Protein AF-A0A2V5RRK4-F1 (afdb_monomer_lite)

Sequence (70 aa):
PEAYIPRSDTYIEKDSSINEEIERLRLAATSALLSRRDTIVVASVSCIYGITSPEDYLQMLLTVKRGQHI

Foldseek 3Di:
DVDADPVVRDDDDDDDDDDPVVVVVVVVQLVCVLPDPPHDDDDDVCVVPDDDDNVVVVVVDDDDDVPDDD

Structure (mmCIF, N/CA/C/O backbone):
data_AF-A0A2V5RRK4-F1
#
_entry.id   AF-A0A2V5RRK4-F1
#
loop_
_atom_site.group_PDB
_atom_site.id
_atom_site.type_symbol
_atom_site.label_atom_id
_atom_site.label_alt_id
_atom_site.label_comp_id
_atom_site.label_asym_id
_atom_site.label_entity_id
_atom_site.label_seq_id
_atom_site.pdbx_PDB_ins_code
_atom_site.Cartn_x
_atom_site.Cartn_y
_atom_site.Cartn_z
_atom_site.occupancy
_atom_site.B_iso_or_equiv
_atom_site.auth_seq_id
_atom_site.auth_comp_id
_atom_site.auth_asym_id
_atom_site.auth_atom_id
_atom_site.pdbx_PDB_model_num
ATOM 1 N N . PRO A 1 1 ? 20.672 -4.197 -9.145 1.00 64.38 1 PRO A N 1
ATOM 2 C CA . PRO A 1 1 ? 20.054 -4.115 -10.483 1.00 64.38 1 PRO A CA 1
ATOM 3 C C . PRO A 1 1 ? 18.536 -4.354 -10.475 1.00 64.38 1 PRO A C 1
ATOM 5 O O . PRO A 1 1 ? 18.071 -5.464 -10.226 1.00 64.38 1 PRO A O 1
ATOM 8 N N . GLU A 1 2 ? 17.771 -3.304 -10.758 1.00 82.19 2 GLU A N 1
ATOM 9 C CA . GLU A 1 2 ? 16.341 -3.409 -11.073 1.00 82.19 2 GLU A CA 1
ATOM 10 C C . GLU A 1 2 ? 16.114 -4.209 -12.360 1.00 82.19 2 GLU A C 1
ATOM 12 O O . GLU A 1 2 ? 15.146 -4.959 -12.471 1.00 82.19 2 GLU A O 1
ATOM 17 N N . ALA A 1 3 ? 17.064 -4.126 -13.294 1.00 89.19 3 ALA A N 1
ATOM 18 C CA . ALA A 1 3 ? 17.097 -4.964 -14.479 1.00 89.19 3 ALA A CA 1
ATOM 19 C C . ALA A 1 3 ? 18.535 -5.254 -14.924 1.00 89.19 3 ALA A C 1
ATOM 21 O O . ALA A 1 3 ? 19.470 -4.499 -14.649 1.00 89.19 3 ALA A O 1
ATOM 22 N N . TYR A 1 4 ? 18.695 -6.354 -15.653 1.00 91.69 4 TYR A N 1
ATOM 23 C CA . TYR A 1 4 ? 19.903 -6.672 -16.408 1.00 91.69 4 TYR A CA 1
ATOM 24 C C . TYR A 1 4 ? 19.522 -6.861 -17.875 1.00 91.69 4 TYR A C 1
ATOM 26 O O . TYR A 1 4 ? 18.541 -7.546 -18.172 1.00 91.69 4 TYR A O 1
ATOM 34 N N . ILE A 1 5 ? 20.281 -6.247 -18.784 1.00 92.38 5 ILE A N 1
ATOM 35 C CA . ILE A 1 5 ? 20.082 -6.350 -20.232 1.00 92.38 5 ILE A CA 1
ATOM 36 C C . ILE A 1 5 ? 21.221 -7.199 -20.816 1.00 92.38 5 ILE A C 1
ATOM 38 O O . ILE A 1 5 ? 22.311 -6.670 -21.044 1.00 92.38 5 ILE A O 1
ATOM 42 N N . PRO A 1 6 ? 20.980 -8.490 -21.133 1.00 92.19 6 PRO A N 1
ATOM 43 C CA . PRO A 1 6 ? 22.035 -9.399 -21.590 1.00 92.19 6 PRO A CA 1
ATOM 44 C C . PRO A 1 6 ? 22.674 -8.984 -22.916 1.00 92.19 6 PRO A C 1
ATOM 46 O O . PRO A 1 6 ? 23.856 -9.204 -23.143 1.00 92.19 6 PRO A O 1
ATOM 49 N N . ARG A 1 7 ? 21.895 -8.368 -23.814 1.00 93.81 7 ARG A N 1
ATOM 50 C CA . ARG A 1 7 ? 22.364 -7.989 -25.156 1.00 93.81 7 ARG A CA 1
ATOM 51 C C . ARG A 1 7 ? 23.456 -6.915 -25.129 1.00 93.81 7 ARG A C 1
ATOM 53 O O . ARG A 1 7 ? 24.275 -6.878 -26.040 1.00 93.81 7 ARG A O 1
ATOM 60 N N . SER A 1 8 ? 23.432 -6.035 -24.133 1.00 89.75 8 SER A N 1
ATOM 61 C CA . SER A 1 8 ? 24.389 -4.936 -23.969 1.00 89.75 8 SER A CA 1
ATOM 62 C C . SER A 1 8 ? 25.253 -5.094 -22.716 1.00 89.75 8 SER A C 1
ATOM 64 O O . SER A 1 8 ? 25.945 -4.151 -22.346 1.00 89.75 8 SER A O 1
ATOM 66 N N . ASP A 1 9 ? 25.169 -6.252 -22.051 1.00 89.44 9 ASP A N 1
ATOM 67 C CA . ASP A 1 9 ? 25.803 -6.543 -20.761 1.00 89.44 9 ASP A CA 1
ATOM 68 C C . ASP A 1 9 ? 25.663 -5.391 -19.748 1.00 89.44 9 ASP A C 1
ATOM 70 O O . ASP A 1 9 ? 26.610 -4.969 -19.088 1.00 89.44 9 ASP A O 1
ATOM 74 N N . THR A 1 10 ? 24.466 -4.799 -19.684 1.00 91.62 10 THR A N 1
ATOM 75 C CA . THR A 1 10 ? 24.220 -3.587 -18.894 1.00 91.62 10 THR A CA 1
ATOM 76 C C . THR A 1 10 ? 23.378 -3.904 -17.673 1.00 91.62 10 THR A C 1
ATOM 78 O O . THR A 1 10 ? 22.279 -4.452 -17.785 1.00 91.62 10 THR A O 1
ATOM 81 N N . TYR A 1 11 ? 23.871 -3.493 -16.510 1.00 90.88 11 TYR A N 1
ATOM 82 C CA . TYR A 1 11 ? 23.125 -3.508 -15.259 1.00 90.88 11 TYR A CA 1
ATOM 83 C C . TYR A 1 11 ? 22.474 -2.145 -15.044 1.00 90.88 11 TYR A C 1
ATOM 85 O O . TYR A 1 11 ? 23.149 -1.118 -15.083 1.00 90.88 11 TYR A O 1
ATOM 93 N N . ILE A 1 12 ? 21.160 -2.142 -14.832 1.00 88.88 12 ILE A N 1
ATOM 94 C CA . ILE A 1 12 ? 20.398 -0.938 -14.506 1.00 88.88 12 ILE A CA 1
ATOM 95 C C . ILE A 1 12 ? 20.121 -0.972 -13.011 1.00 88.88 12 ILE A C 1
ATOM 97 O O . ILE A 1 12 ? 19.457 -1.887 -12.516 1.00 88.88 12 ILE A O 1
ATOM 101 N N . GLU A 1 13 ? 20.665 0.000 -12.287 1.00 89.56 13 GLU A N 1
ATOM 102 C CA . GLU A 1 13 ? 20.402 0.151 -10.861 1.00 89.56 13 GLU A CA 1
ATOM 103 C C . GLU A 1 13 ? 18.979 0.622 -10.595 1.00 89.56 13 GLU A C 1
ATOM 105 O O . GLU A 1 13 ? 18.348 1.255 -11.438 1.00 89.56 13 GLU A O 1
ATOM 110 N N . LYS A 1 14 ? 18.482 0.275 -9.407 1.00 86.12 14 LYS A N 1
ATOM 111 C CA . LYS A 1 14 ? 17.164 0.719 -8.975 1.00 86.12 14 LYS A CA 1
ATOM 112 C C . LYS A 1 14 ? 17.237 2.188 -8.597 1.00 86.12 14 LYS A C 1
ATOM 114 O O . LYS A 1 14 ? 17.966 2.537 -7.670 1.00 86.12 14 LYS A O 1
ATOM 119 N N . ASP A 1 15 ? 16.433 3.008 -9.254 1.00 84.06 15 ASP A N 1
ATOM 120 C CA . ASP A 1 15 ? 16.197 4.384 -8.838 1.00 84.06 15 ASP A CA 1
ATOM 121 C C . ASP A 1 15 ? 14.695 4.598 -8.667 1.00 84.06 15 ASP A C 1
ATOM 123 O O . ASP A 1 15 ? 13.892 4.309 -9.553 1.00 84.06 15 ASP A O 1
ATOM 127 N N . SER A 1 16 ? 14.291 5.046 -7.483 1.00 83.62 16 SER A N 1
ATOM 128 C CA . SER A 1 16 ? 12.883 5.270 -7.175 1.00 83.62 16 SER A CA 1
ATOM 129 C C . SER A 1 16 ? 12.732 6.420 -6.200 1.00 83.62 16 SER A C 1
ATOM 131 O O . SER A 1 16 ? 13.375 6.439 -5.152 1.00 83.62 16 SER A O 1
ATOM 133 N N . SER A 1 17 ? 11.815 7.330 -6.513 1.00 89.56 17 SER A N 1
ATOM 134 C CA . SER A 1 17 ? 11.385 8.400 -5.616 1.00 89.56 17 SER A CA 1
ATOM 135 C C . SER A 1 17 ? 9.961 8.132 -5.138 1.00 89.56 17 SER A C 1
ATOM 137 O O . SER A 1 17 ? 9.088 7.784 -5.935 1.00 89.56 17 SER A O 1
ATOM 139 N N . ILE A 1 18 ? 9.724 8.287 -3.836 1.00 87.69 18 ILE A N 1
ATOM 140 C CA . ILE A 1 18 ? 8.403 8.098 -3.230 1.00 87.69 18 ILE A CA 1
ATOM 141 C C . ILE A 1 18 ? 7.685 9.442 -3.187 1.00 87.69 18 ILE A C 1
ATOM 143 O O . ILE A 1 18 ? 8.235 10.441 -2.730 1.00 87.69 18 ILE A O 1
ATOM 147 N N . ASN A 1 19 ? 6.432 9.456 -3.636 1.00 93.56 19 ASN A N 1
ATOM 148 C CA . ASN A 1 19 ? 5.551 10.595 -3.441 1.00 93.56 19 ASN A CA 1
ATOM 149 C C . ASN A 1 19 ? 4.806 10.442 -2.105 1.00 93.56 19 ASN A C 1
ATOM 151 O O . ASN A 1 19 ? 3.986 9.536 -1.941 1.00 93.56 19 ASN A O 1
ATOM 155 N N . GLU A 1 20 ? 5.076 11.342 -1.162 1.00 94.69 20 GLU A N 1
ATOM 156 C CA . GLU A 1 20 ? 4.511 11.289 0.192 1.00 94.69 20 GLU A CA 1
ATOM 157 C C . GLU A 1 20 ? 2.984 11.436 0.225 1.00 94.69 20 GLU A C 1
ATOM 159 O O . GLU A 1 20 ? 2.318 10.881 1.099 1.00 94.69 20 GLU A O 1
ATOM 164 N N . GLU A 1 21 ? 2.400 12.174 -0.720 1.00 94.81 21 GLU A N 1
ATOM 165 C CA . GLU A 1 21 ? 0.951 12.337 -0.802 1.00 94.81 21 GLU A CA 1
ATOM 166 C C . GLU A 1 21 ? 0.257 11.061 -1.261 1.00 94.81 21 GLU A C 1
ATOM 168 O O . GLU A 1 21 ? -0.737 10.656 -0.652 1.00 94.81 21 GLU A O 1
ATOM 173 N N . ILE A 1 22 ? 0.815 10.384 -2.264 1.00 93.38 22 ILE A N 1
ATOM 174 C CA . ILE A 1 22 ? 0.305 9.087 -2.713 1.00 93.38 22 ILE A CA 1
ATOM 175 C C . ILE A 1 22 ? 0.393 8.064 -1.576 1.00 93.38 22 ILE A C 1
ATOM 177 O O . ILE A 1 22 ? -0.571 7.336 -1.337 1.00 93.38 22 ILE A O 1
ATOM 181 N N . GLU A 1 23 ? 1.499 8.036 -0.833 1.00 92.56 23 GLU A N 1
ATOM 182 C CA . GLU A 1 23 ? 1.659 7.093 0.278 1.00 92.56 23 GLU A CA 1
ATOM 183 C C . GLU A 1 23 ? 0.658 7.357 1.411 1.00 92.56 23 GLU A C 1
ATOM 185 O O . GLU A 1 23 ? 0.020 6.437 1.929 1.00 92.56 23 GLU A O 1
ATOM 190 N N . ARG A 1 24 ? 0.411 8.631 1.729 1.00 93.12 24 ARG A N 1
ATOM 191 C CA . ARG A 1 24 ? -0.620 9.028 2.696 1.00 93.12 24 ARG A CA 1
ATOM 192 C C . ARG A 1 24 ? -2.015 8.562 2.276 1.00 93.12 24 ARG A C 1
ATOM 194 O O . ARG A 1 24 ? -2.777 8.086 3.117 1.00 93.12 24 ARG A O 1
ATOM 201 N N . LEU A 1 25 ? -2.352 8.678 0.989 1.00 95.06 25 LEU A N 1
ATOM 202 C CA . LEU A 1 25 ? -3.636 8.213 0.455 1.00 95.06 25 LEU A CA 1
ATOM 203 C C . LEU A 1 25 ? -3.765 6.687 0.524 1.00 95.06 25 LEU A C 1
ATOM 205 O O . LEU A 1 25 ? -4.838 6.187 0.865 1.00 95.06 25 LEU A O 1
ATOM 209 N N . ARG A 1 26 ? -2.681 5.941 0.270 1.00 93.00 26 ARG A N 1
ATOM 210 C CA . ARG A 1 26 ? -2.659 4.476 0.430 1.00 93.00 26 ARG A CA 1
ATOM 211 C C . ARG A 1 26 ? -2.929 4.070 1.877 1.00 93.00 26 ARG A C 1
ATOM 213 O O . ARG A 1 26 ? -3.796 3.232 2.116 1.00 93.00 26 ARG A O 1
ATOM 220 N N . LEU A 1 27 ? -2.260 4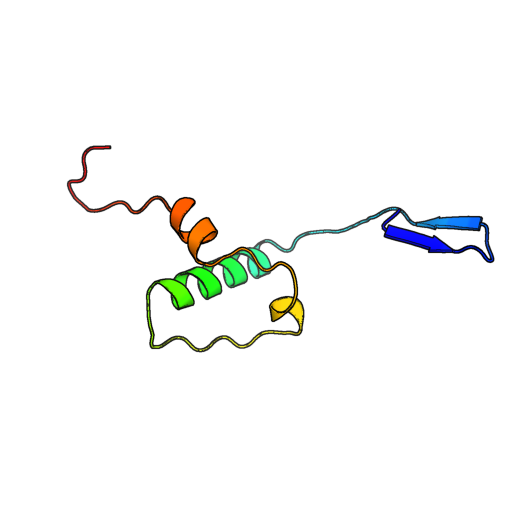.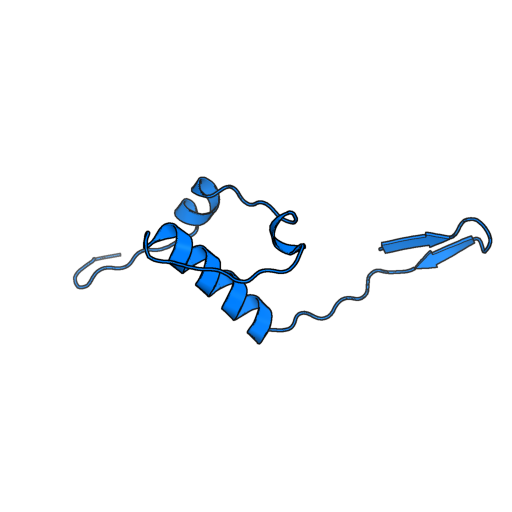708 2.839 1.00 90.56 27 LEU A N 1
ATOM 221 C CA . LEU A 1 27 ? -2.487 4.466 4.269 1.00 90.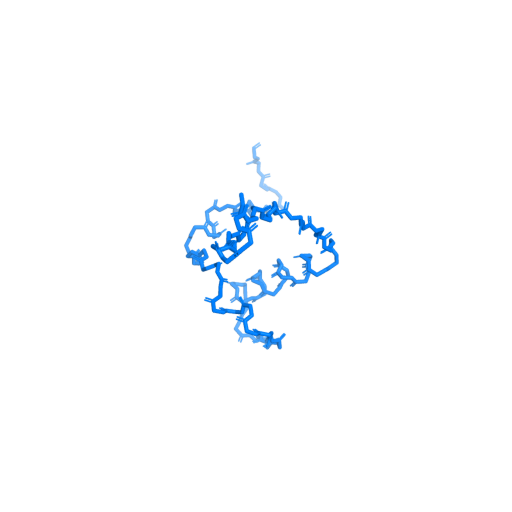56 27 LEU A CA 1
ATOM 222 C C . LEU A 1 27 ? -3.931 4.782 4.685 1.00 90.56 27 LEU A C 1
ATOM 224 O O . LEU A 1 27 ? -4.554 3.996 5.400 1.00 90.56 27 LEU A O 1
ATOM 228 N N . ALA A 1 28 ? -4.486 5.897 4.205 1.00 91.75 28 ALA A N 1
ATOM 229 C CA . ALA A 1 28 ? -5.872 6.270 4.473 1.00 91.75 28 ALA A CA 1
ATOM 230 C C . ALA A 1 28 ? -6.868 5.245 3.906 1.00 91.75 28 ALA A C 1
ATOM 232 O O . ALA A 1 28 ? -7.817 4.875 4.596 1.00 91.75 28 ALA A O 1
ATOM 233 N N . ALA A 1 29 ? -6.634 4.749 2.688 1.00 92.56 29 ALA A N 1
ATOM 234 C CA . ALA A 1 29 ? -7.480 3.738 2.060 1.00 92.56 29 ALA A CA 1
ATOM 235 C C . ALA A 1 29 ? -7.482 2.421 2.853 1.00 92.56 29 ALA A C 1
ATOM 237 O O . ALA A 1 29 ? -8.553 1.899 3.162 1.00 92.56 29 ALA A O 1
ATOM 238 N N . THR A 1 30 ? -6.308 1.918 3.247 1.00 90.38 30 THR A N 1
ATOM 239 C CA . THR A 1 30 ? -6.199 0.692 4.055 1.00 90.38 30 THR A CA 1
ATOM 240 C C . THR A 1 30 ? -6.863 0.860 5.422 1.00 90.38 30 THR A C 1
ATOM 242 O O . THR A 1 30 ? -7.655 0.014 5.835 1.00 90.38 30 THR A O 1
ATOM 245 N N . SER A 1 31 ? -6.620 1.983 6.104 1.00 89.06 31 SER A N 1
ATOM 246 C CA . SER A 1 31 ? -7.248 2.285 7.398 1.00 89.06 31 SER A CA 1
ATOM 247 C C . SER A 1 31 ? -8.778 2.378 7.297 1.00 89.06 31 SER A C 1
ATOM 249 O O . SER A 1 31 ? -9.499 1.827 8.134 1.00 89.06 31 SER A O 1
ATOM 251 N N . ALA A 1 32 ? -9.305 3.006 6.242 1.00 91.44 32 ALA A N 1
ATOM 252 C CA . ALA A 1 32 ? -10.744 3.085 5.994 1.00 91.44 32 ALA A CA 1
ATOM 253 C C . ALA A 1 32 ? -11.364 1.711 5.684 1.00 91.44 32 ALA A C 1
ATOM 255 O O . ALA A 1 32 ? -12.461 1.415 6.149 1.00 91.44 32 ALA A O 1
ATOM 256 N N . LEU A 1 33 ? -10.674 0.842 4.944 1.00 90.12 33 LEU A N 1
ATOM 257 C CA . LEU A 1 33 ? -11.157 -0.518 4.677 1.00 90.12 33 LEU A CA 1
ATOM 258 C C . LEU A 1 33 ? -11.240 -1.377 5.948 1.00 90.12 33 LEU A C 1
ATOM 260 O O . LEU A 1 33 ? -12.143 -2.201 6.072 1.00 90.12 33 LEU A O 1
ATOM 264 N N . LEU A 1 34 ? -10.321 -1.181 6.898 1.00 87.50 34 LEU A N 1
ATOM 265 C CA . LEU A 1 34 ? -10.286 -1.951 8.147 1.00 87.50 34 LEU A CA 1
ATOM 266 C C . LEU A 1 34 ? -11.228 -1.406 9.225 1.00 87.50 34 LEU A C 1
ATOM 268 O O . LEU A 1 34 ? -11.699 -2.160 10.074 1.00 87.50 34 LEU A O 1
ATOM 272 N N . SER A 1 35 ? -11.506 -0.102 9.210 1.00 87.00 35 SER A N 1
ATOM 273 C CA . SER A 1 35 ? -12.332 0.551 10.234 1.00 87.00 35 SER A CA 1
ATOM 274 C C . SER A 1 35 ? -13.822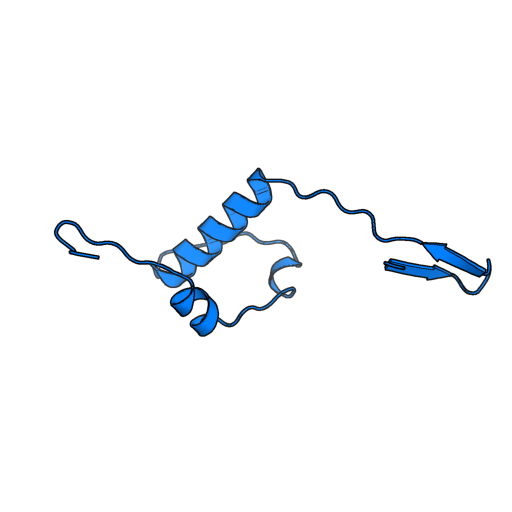 0.616 9.890 1.00 87.00 35 SER A C 1
ATOM 276 O O . SER A 1 35 ? -14.646 0.726 10.800 1.00 87.00 35 SER A O 1
ATOM 278 N N . ARG A 1 36 ? -14.194 0.566 8.603 1.00 91.31 36 ARG A N 1
ATOM 279 C CA . ARG A 1 36 ? -15.570 0.802 8.134 1.00 91.31 36 ARG A CA 1
ATOM 280 C C . ARG A 1 36 ? -15.934 -0.105 6.961 1.00 91.31 36 ARG A C 1
ATOM 282 O O . ARG A 1 36 ? -15.090 -0.451 6.144 1.00 91.31 36 ARG A O 1
ATOM 289 N N . ARG A 1 37 ? -17.224 -0.446 6.847 1.00 92.69 37 ARG A N 1
ATOM 290 C CA . ARG A 1 37 ? -17.767 -1.198 5.696 1.00 92.69 37 ARG A CA 1
ATOM 291 C C . ARG A 1 37 ? -18.260 -0.296 4.560 1.00 92.69 37 ARG A C 1
ATOM 293 O O . ARG A 1 37 ? -18.455 -0.776 3.451 1.00 92.69 37 ARG A O 1
ATOM 300 N N . ASP A 1 38 ? -18.462 0.991 4.824 1.00 96.19 38 ASP A N 1
ATOM 301 C CA . ASP A 1 38 ? -18.923 2.022 3.889 1.00 96.19 38 ASP A CA 1
ATOM 302 C C . ASP A 1 38 ? -17.749 2.723 3.180 1.00 96.19 38 ASP A C 1
ATOM 304 O O . ASP A 1 38 ? -17.653 3.949 3.168 1.00 96.19 38 ASP A O 1
ATOM 308 N N . THR A 1 39 ? -16.835 1.944 2.595 1.00 95.12 39 THR A N 1
ATOM 309 C CA . THR A 1 39 ? -15.606 2.458 1.969 1.00 95.12 39 THR A CA 1
ATOM 310 C C . THR A 1 39 ? -15.531 2.030 0.504 1.00 95.12 39 THR A C 1
ATOM 312 O O . THR A 1 39 ? -15.621 0.844 0.192 1.00 95.12 39 THR A O 1
ATOM 315 N N . ILE A 1 40 ? -15.320 2.991 -0.401 1.00 95.31 40 ILE A N 1
ATOM 316 C CA . ILE A 1 40 ? -15.036 2.747 -1.822 1.00 95.31 40 ILE A CA 1
ATOM 317 C C . ILE A 1 40 ? -13.619 3.238 -2.111 1.00 95.31 40 ILE A C 1
ATOM 319 O O . ILE A 1 40 ? -13.286 4.382 -1.806 1.00 95.31 40 ILE A O 1
ATOM 323 N N . VAL A 1 41 ? -12.795 2.386 -2.722 1.00 94.19 41 VAL A N 1
ATOM 324 C CA . VAL A 1 41 ? -11.422 2.720 -3.120 1.00 94.19 41 VAL A CA 1
ATOM 325 C C . VAL A 1 41 ? -11.305 2.629 -4.637 1.00 94.19 41 VAL A C 1
ATOM 327 O O . VAL A 1 41 ? -11.594 1.588 -5.222 1.00 94.19 41 VAL A O 1
ATOM 330 N N . VAL A 1 42 ? -10.854 3.708 -5.274 1.00 95.94 42 VAL A N 1
ATOM 331 C CA . VAL A 1 42 ? -10.464 3.704 -6.690 1.00 95.94 42 VAL A CA 1
ATOM 332 C C . VAL A 1 42 ? -8.959 3.472 -6.751 1.00 95.94 42 VAL A C 1
ATOM 334 O O . VAL A 1 42 ? -8.187 4.306 -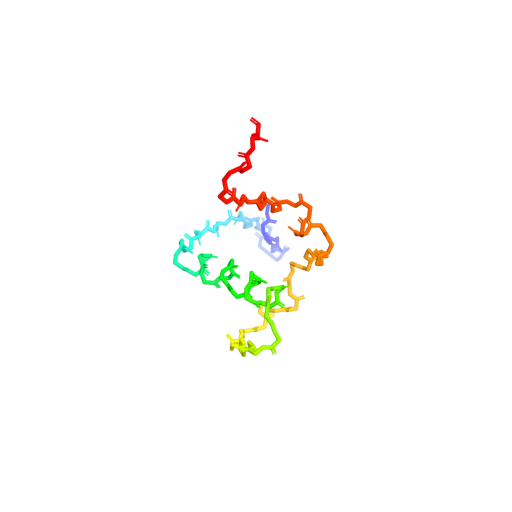6.283 1.00 95.94 42 VAL A O 1
ATOM 337 N N . ALA A 1 43 ? -8.540 2.330 -7.292 1.00 93.88 43 ALA A N 1
ATOM 338 C CA . ALA A 1 43 ? -7.142 1.911 -7.309 1.00 93.88 43 ALA A CA 1
ATOM 339 C C . ALA A 1 43 ? -6.655 1.592 -8.728 1.00 93.88 43 ALA A C 1
ATOM 341 O O . ALA A 1 43 ? -7.422 1.169 -9.591 1.00 93.88 43 ALA A O 1
ATOM 342 N N . SER A 1 44 ? -5.352 1.769 -8.950 1.00 94.12 44 SER A N 1
ATOM 343 C CA . SER A 1 44 ? -4.653 1.219 -10.113 1.00 94.12 44 SER A CA 1
ATOM 344 C C . SER A 1 44 ? -4.340 -0.268 -9.905 1.00 94.12 44 SER A C 1
ATOM 346 O O . SER A 1 44 ? -4.607 -0.825 -8.840 1.00 94.12 44 SER A O 1
ATOM 348 N N . VAL A 1 45 ? -3.648 -0.887 -10.869 1.00 95.12 45 VAL A N 1
ATOM 349 C CA . VAL A 1 45 ? -3.099 -2.252 -10.734 1.00 95.12 45 VAL A CA 1
ATOM 350 C C . VAL A 1 45 ? -2.199 -2.437 -9.505 1.00 95.12 45 VAL A C 1
ATOM 352 O O . VAL A 1 45 ? -1.912 -3.561 -9.128 1.00 95.12 45 VAL A O 1
ATOM 355 N N . SER A 1 46 ? -1.784 -1.366 -8.822 1.00 90.88 46 SER A N 1
ATOM 356 C CA . SER A 1 46 ? -1.065 -1.469 -7.546 1.00 90.88 46 SER A CA 1
ATOM 357 C C . SER A 1 46 ? -1.811 -2.263 -6.462 1.00 90.88 46 SER A C 1
ATOM 359 O O . SER A 1 46 ? -1.163 -2.732 -5.535 1.00 90.88 46 SER A O 1
ATOM 361 N N . CYS A 1 47 ? -3.134 -2.445 -6.560 1.00 90.25 47 CYS A N 1
ATOM 362 C CA . CYS A 1 47 ? -3.922 -3.202 -5.580 1.00 90.25 47 CYS A CA 1
ATOM 363 C C . CYS A 1 47 ? -3.617 -4.708 -5.545 1.00 90.25 47 CYS A C 1
ATOM 365 O O . CYS A 1 47 ? -3.954 -5.366 -4.565 1.00 90.25 47 CYS A O 1
ATOM 367 N N . ILE A 1 48 ? -2.978 -5.248 -6.585 1.00 90.44 48 ILE A N 1
ATOM 368 C CA . ILE A 1 48 ? -2.542 -6.652 -6.630 1.00 90.44 48 ILE A CA 1
ATOM 369 C C . ILE A 1 48 ? -1.066 -6.827 -6.240 1.00 90.44 48 ILE A C 1
ATOM 371 O O . ILE A 1 48 ? -0.568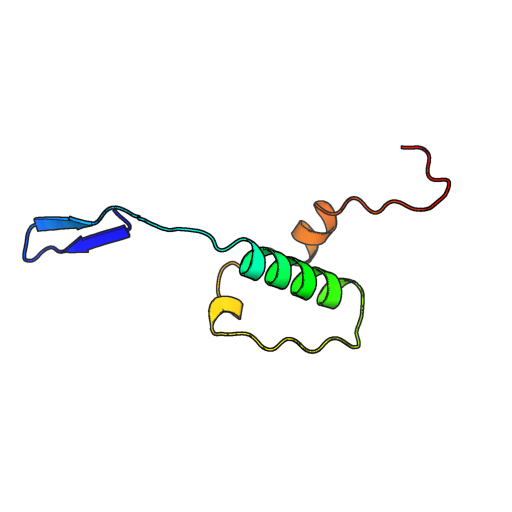 -7.950 -6.211 1.00 90.44 48 ILE A O 1
ATOM 375 N N . TYR A 1 49 ? -0.363 -5.732 -5.934 1.00 87.31 49 TYR A N 1
ATOM 376 C CA . TYR A 1 49 ? 1.040 -5.735 -5.521 1.00 87.31 49 TYR A CA 1
ATOM 377 C C . TYR A 1 49 ? 1.178 -5.393 -4.036 1.00 87.31 49 TYR A C 1
ATOM 379 O O . TYR A 1 49 ? 0.483 -4.519 -3.523 1.00 87.31 49 TYR A O 1
ATOM 387 N N . GLY A 1 50 ? 2.141 -6.026 -3.357 1.00 67.06 50 GLY A N 1
ATOM 388 C CA . GLY A 1 50 ? 2.499 -5.670 -1.980 1.00 67.06 50 GLY A CA 1
ATOM 389 C C . GLY A 1 50 ? 1.405 -5.997 -0.963 1.00 67.06 50 GLY A C 1
ATOM 390 O O . GLY A 1 50 ? 1.024 -5.143 -0.168 1.00 67.06 50 GLY A O 1
ATOM 391 N N . ILE A 1 51 ? 0.882 -7.224 -1.012 1.00 65.62 51 ILE A N 1
ATOM 392 C CA . ILE A 1 51 ? -0.142 -7.691 -0.076 1.00 65.62 51 ILE A CA 1
ATOM 393 C C . ILE A 1 51 ? 0.519 -7.949 1.284 1.00 65.62 51 ILE A C 1
ATOM 395 O O . ILE A 1 51 ? 1.110 -9.003 1.505 1.00 65.62 51 ILE A O 1
ATOM 399 N N . THR A 1 52 ? 0.418 -6.982 2.191 1.00 68.25 52 THR A N 1
ATOM 400 C CA . THR A 1 52 ? 0.517 -7.238 3.634 1.00 68.25 52 THR A CA 1
ATOM 401 C C . THR A 1 52 ? -0.809 -7.840 4.087 1.00 68.25 52 THR A C 1
ATOM 403 O O . THR A 1 52 ? -1.868 -7.380 3.647 1.00 68.25 52 THR A O 1
ATOM 406 N N . SER A 1 53 ? -0.778 -8.875 4.930 1.00 83.06 53 SER A N 1
ATOM 407 C CA . SER A 1 53 ? -2.022 -9.452 5.441 1.00 83.06 53 SER A CA 1
ATOM 408 C C . SER A 1 53 ? -2.791 -8.400 6.264 1.00 83.06 53 SER A C 1
ATOM 410 O O . SER A 1 53 ? -2.171 -7.580 6.954 1.00 83.06 53 SER A O 1
ATOM 412 N N . PRO A 1 54 ? -4.135 -8.366 6.197 1.00 82.44 54 PRO A N 1
ATOM 413 C CA . PRO A 1 54 ? -4.936 -7.489 7.050 1.00 82.44 54 PRO A CA 1
ATOM 414 C C . PRO A 1 54 ? -4.602 -7.647 8.539 1.00 82.44 54 PRO A C 1
ATOM 416 O O . PRO A 1 54 ? -4.600 -6.665 9.282 1.00 82.44 54 PRO A O 1
ATOM 419 N N . GLU A 1 55 ? -4.285 -8.870 8.963 1.00 84.31 55 GLU A N 1
ATOM 420 C CA . GLU A 1 55 ? -3.924 -9.219 10.334 1.00 84.31 55 GLU A CA 1
ATOM 421 C C . GLU A 1 55 ? -2.620 -8.542 10.775 1.00 84.31 55 GLU A C 1
ATOM 423 O O . GLU A 1 55 ? -2.591 -7.926 11.843 1.00 84.31 55 GLU A O 1
ATOM 428 N N . ASP A 1 56 ? -1.571 -8.587 9.949 1.00 84.12 56 ASP A N 1
ATOM 429 C CA . ASP A 1 56 ? -0.283 -7.946 10.254 1.00 84.12 56 ASP A CA 1
ATOM 430 C C . ASP A 1 56 ? -0.440 -6.426 10.358 1.00 84.12 56 ASP A C 1
ATOM 432 O O . ASP A 1 56 ? 0.098 -5.793 11.268 1.00 84.12 56 ASP A O 1
ATOM 436 N N . TYR A 1 57 ? -1.235 -5.825 9.466 1.00 83.19 57 TYR A N 1
ATOM 437 C CA . TYR A 1 57 ? -1.488 -4.385 9.510 1.00 83.19 57 TYR A CA 1
ATOM 438 C C . TYR A 1 57 ? -2.195 -3.979 10.808 1.00 83.19 57 TYR A C 1
ATOM 440 O O . TYR A 1 57 ? -1.827 -2.981 11.427 1.00 83.19 57 TYR A O 1
ATOM 448 N N . LEU A 1 58 ? -3.175 -4.766 11.265 1.00 82.62 58 LEU A N 1
ATOM 449 C CA . LEU A 1 58 ? -3.862 -4.520 12.535 1.00 82.62 58 LEU A CA 1
ATOM 450 C C . LEU A 1 58 ? -2.918 -4.623 13.740 1.00 82.62 58 LEU A C 1
ATOM 452 O O . LEU A 1 58 ? -3.072 -3.850 14.684 1.00 82.62 58 LEU A O 1
ATOM 456 N N . GLN A 1 59 ? -1.930 -5.523 13.711 1.00 85.31 59 GLN A N 1
ATOM 457 C CA . GLN A 1 59 ? -0.927 -5.642 14.779 1.00 85.31 59 GLN A CA 1
ATOM 458 C C . GLN A 1 59 ? 0.029 -4.445 14.840 1.00 85.31 59 GLN A C 1
ATOM 460 O O . GLN A 1 59 ? 0.539 -4.122 15.912 1.00 85.31 59 GLN A O 1
ATOM 465 N N . MET A 1 60 ? 0.255 -3.765 13.715 1.00 84.31 60 MET A N 1
ATOM 466 C CA . MET A 1 60 ? 1.089 -2.561 13.661 1.00 84.31 60 MET A CA 1
ATOM 467 C C . MET A 1 60 ? 0.358 -1.295 14.138 1.00 84.31 60 MET A C 1
ATOM 469 O O . MET A 1 60 ? 1.002 -0.275 14.391 1.00 84.31 60 MET A O 1
ATOM 473 N N . LEU A 1 61 ? -0.973 -1.324 14.260 1.00 82.88 61 LEU A N 1
ATOM 474 C CA . LEU A 1 61 ? -1.761 -0.160 14.662 1.00 82.88 61 LEU A CA 1
ATOM 475 C C . LEU A 1 61 ? -1.807 0.001 16.185 1.00 82.88 61 LEU A C 1
ATOM 477 O O . LEU A 1 61 ? -2.384 -0.811 16.906 1.00 82.88 61 LEU A O 1
ATOM 481 N N . LEU A 1 62 ? -1.317 1.140 16.675 1.00 85.38 62 LEU A N 1
ATOM 482 C CA . LEU A 1 62 ? -1.563 1.571 18.048 1.00 85.38 62 LEU A CA 1
ATOM 483 C C . LEU A 1 62 ? -2.897 2.319 18.128 1.00 85.38 62 LEU A C 1
ATOM 485 O O . LEU A 1 62 ? -2.999 3.492 17.769 1.00 85.38 62 LEU A O 1
ATOM 489 N N . THR A 1 63 ? -3.932 1.650 18.632 1.00 83.31 63 THR A N 1
ATOM 490 C CA . THR A 1 63 ? -5.212 2.309 18.915 1.00 83.31 63 THR A CA 1
ATOM 491 C C . THR A 1 63 ? -5.162 2.964 20.290 1.00 83.31 63 THR A C 1
ATOM 493 O O . THR A 1 63 ? -4.997 2.277 21.298 1.00 83.31 63 THR A O 1
ATOM 496 N N . VAL A 1 64 ? -5.360 4.283 20.334 1.00 88.94 64 VAL A N 1
ATOM 497 C CA . VAL A 1 64 ? -5.433 5.053 21.581 1.00 88.94 64 VAL A CA 1
ATOM 498 C C . VAL A 1 64 ? -6.863 5.520 21.824 1.00 88.94 64 VAL A C 1
ATOM 500 O O . VAL A 1 64 ? -7.519 6.053 20.928 1.00 88.94 64 VAL A O 1
ATOM 503 N N . LYS A 1 65 ? -7.359 5.340 23.048 1.00 89.56 65 LYS A N 1
ATOM 504 C CA . LYS A 1 65 ? -8.664 5.838 23.498 1.00 89.56 65 LYS A CA 1
ATOM 505 C C . LYS A 1 65 ? -8.488 6.890 24.588 1.00 89.56 65 LYS A C 1
ATOM 507 O O . LYS A 1 65 ? -7.553 6.844 25.383 1.00 89.56 65 LYS A O 1
ATOM 512 N N . ARG A 1 66 ? -9.410 7.854 24.654 1.00 92.44 66 ARG A N 1
ATOM 513 C CA . ARG A 1 66 ? -9.398 8.884 25.703 1.00 92.44 66 ARG A CA 1
ATOM 514 C C . ARG A 1 66 ? -9.482 8.220 27.085 1.00 92.44 66 ARG A C 1
ATOM 516 O O . ARG A 1 66 ? -10.415 7.465 27.336 1.00 92.44 66 ARG A O 1
ATOM 523 N N . GLY A 1 67 ? -8.528 8.532 27.963 1.00 92.62 67 GLY A N 1
ATOM 524 C CA . GLY A 1 67 ? -8.422 7.941 29.305 1.00 92.62 67 GLY A CA 1
ATOM 525 C C . GLY A 1 67 ? -7.628 6.632 29.365 1.00 92.62 67 GLY A C 1
ATOM 526 O O . GLY A 1 67 ? -7.522 6.040 30.433 1.00 92.62 67 GLY A O 1
ATOM 527 N N . GLN A 1 68 ? -7.064 6.175 28.245 1.00 92.19 68 GLN A N 1
ATOM 528 C CA . GLN A 1 68 ? -6.141 5.047 28.238 1.00 92.19 68 GLN A CA 1
ATOM 529 C C . GLN A 1 68 ? -4.818 5.461 28.888 1.00 92.19 68 GLN A C 1
ATOM 531 O O . GLN A 1 68 ? -4.184 6.425 28.461 1.00 92.19 68 GLN A O 1
ATOM 536 N N . HIS A 1 69 ? -4.417 4.722 29.917 1.00 79.81 69 HIS A N 1
ATOM 537 C CA . HIS A 1 69 ? -3.070 4.785 30.465 1.00 79.81 69 HIS A CA 1
ATOM 538 C C . HIS A 1 69 ? -2.206 3.809 29.662 1.00 79.81 69 HIS A C 1
ATOM 540 O O . HIS A 1 69 ? -2.559 2.633 29.558 1.00 79.81 69 HIS A O 1
ATOM 546 N N . ILE A 1 70 ? -1.157 4.333 29.028 1.00 76.44 70 ILE A N 1
ATOM 547 C CA . ILE A 1 70 ? -0.214 3.604 28.168 1.00 76.44 70 ILE A CA 1
ATOM 548 C C . ILE A 1 70 ? 1.108 3.492 28.916 1.00 76.44 70 ILE A C 1
ATOM 550 O O . ILE A 1 70 ? 1.514 4.526 29.496 1.00 76.44 70 ILE A O 1
#

Secondary structure (DSSP, 8-state):
--EEEGGGTEEEPP-----HHHHHHHHHHHHHHHH-SS------GGGGSS---HHHHHHH-----TT---

Radius of gyration: 18.59 Å; chains: 1; bounding box: 45×22×56 Å

pLDDT: mean 88.2, std 6.9, range [64.38, 96.19]